Protein AF-A0A1K9YV71-F1 (afdb_monomer)

pLDDT: mean 87.05, std 10.03, range [51.41, 95.31]

Solvent-accessible surface area (backbone atoms only — not comparable to full-atom values): 3050 Å² total; per-residue (Å²): 132,88,49,61,60,74,94,82,39,77,63,80,61,90,93,48,84,78,65,56,73,59,54,51,50,55,50,49,50,65,76,38,32,90,78,47,68,84,47,90,80,83,79,123

Mean predicted aligned error: 4.91 Å

Sequence (44 aa):
MLEFQGNRAIVLNLSEPIPEPVIKYCLELGLTYQQ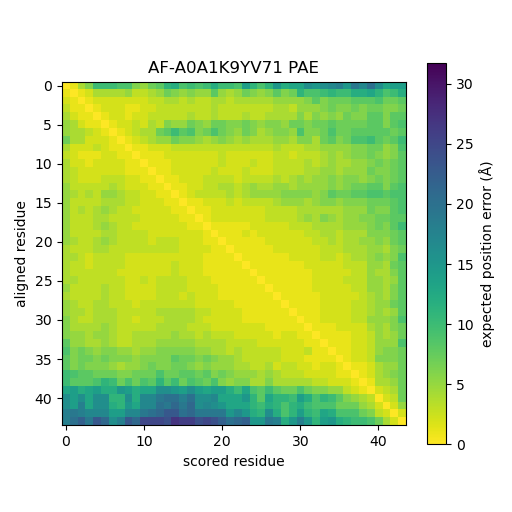RKHLPLLGA

Radius of gyration: 12.51 Å; Cα 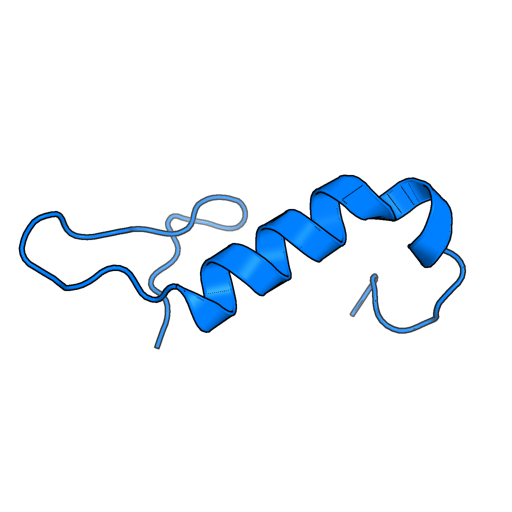contacts (8 Å, |Δi|>4): 14; chains: 1; bounding box: 26×21×27 Å

Organism: NCBI:txid80854

Secondary structure (DSSP, 8-state):
--EEETTTEEE--TTS---HHHHHHHHHHHHTHHHHTTSTTS--

Foldseek 3Di:
DWDDDPDPDTDDDPVDDDPVVVVVVVVCCVVCVVVCVVPPPPPD

Structure (mmCIF, N/CA/C/O backbone):
data_AF-A0A1K9YV71-F1
#
_entry.id   AF-A0A1K9YV71-F1
#
loop_
_atom_site.group_PDB
_atom_site.id
_atom_site.type_symbol
_atom_site.label_atom_id
_atom_site.label_alt_id
_atom_site.label_comp_id
_atom_site.label_asym_id
_atom_site.label_entity_id
_atom_site.label_seq_id
_atom_site.pdbx_PDB_ins_code
_atom_site.Cartn_x
_atom_site.Cartn_y
_atom_site.Cartn_z
_atom_site.occupancy
_atom_site.B_iso_or_equiv
_atom_site.auth_seq_id
_atom_site.auth_comp_id
_atom_site.auth_asym_id
_atom_site.auth_atom_id
_atom_site.pdbx_PDB_model_num
ATOM 1 N N . MET A 1 1 ? -5.438 -8.545 10.579 1.00 63.53 1 MET A N 1
ATOM 2 C CA . MET A 1 1 ? -5.701 -9.029 9.204 1.00 63.53 1 MET A CA 1
ATOM 3 C C . MET A 1 1 ? -6.173 -7.821 8.409 1.00 63.53 1 MET A C 1
ATOM 5 O O . MET A 1 1 ? -6.906 -7.037 8.992 1.00 63.53 1 MET A O 1
ATOM 9 N N . LEU A 1 2 ? -5.689 -7.589 7.183 1.00 80.38 2 LEU A N 1
ATOM 10 C CA . LEU A 1 2 ? -6.160 -6.449 6.382 1.00 80.38 2 LEU A CA 1
ATOM 11 C C . LEU A 1 2 ? -7.520 -6.774 5.768 1.00 80.38 2 LEU A C 1
ATOM 13 O O . LEU A 1 2 ? -7.711 -7.880 5.259 1.00 80.38 2 LEU A O 1
ATOM 17 N N . GLU A 1 3 ? -8.428 -5.806 5.794 1.00 89.25 3 GLU A N 1
ATOM 18 C CA . GLU A 1 3 ? -9.694 -5.888 5.078 1.00 89.25 3 GLU A CA 1
ATOM 19 C C . GLU A 1 3 ? -9.531 -5.324 3.668 1.00 89.25 3 GLU A C 1
ATOM 21 O O . GLU A 1 3 ? -8.911 -4.276 3.465 1.00 89.25 3 GLU A O 1
ATOM 26 N N . PHE A 1 4 ? -10.088 -6.027 2.683 1.00 90.25 4 PHE A N 1
ATOM 27 C CA . PHE A 1 4 ? -10.004 -5.639 1.281 1.00 90.25 4 PHE A CA 1
ATOM 28 C C . PHE A 1 4 ? -11.396 -5.429 0.699 1.00 90.25 4 PHE A C 1
ATOM 30 O O . PHE A 1 4 ? -12.282 -6.272 0.840 1.00 90.25 4 PHE A O 1
ATOM 37 N N . GLN A 1 5 ? -11.575 -4.314 -0.006 1.00 93.50 5 GLN A N 1
ATOM 38 C CA . GLN A 1 5 ? -12.764 -4.072 -0.810 1.00 93.50 5 GLN A CA 1
ATOM 39 C C . GLN A 1 5 ? -12.487 -4.545 -2.241 1.00 93.50 5 GLN A C 1
ATOM 41 O O . GLN A 1 5 ? -11.871 -3.852 -3.058 1.00 93.50 5 GLN A O 1
ATOM 46 N N . GLY A 1 6 ? -12.919 -5.772 -2.532 1.00 88.69 6 GLY A N 1
ATOM 47 C CA . GLY A 1 6 ? -12.559 -6.462 -3.769 1.00 88.69 6 GLY A CA 1
ATOM 48 C C . GLY A 1 6 ? -11.050 -6.718 -3.852 1.00 88.69 6 GLY A C 1
ATOM 49 O O . GLY A 1 6 ? -10.403 -6.974 -2.843 1.00 88.69 6 GLY A O 1
ATOM 50 N N . ASN A 1 7 ? -10.479 -6.621 -5.057 1.00 86.56 7 ASN A N 1
ATOM 51 C CA . ASN A 1 7 ? -9.088 -7.033 -5.312 1.00 86.56 7 ASN A CA 1
ATOM 52 C C . ASN A 1 7 ? -8.085 -5.866 -5.389 1.00 86.56 7 ASN A C 1
ATOM 54 O O . ASN A 1 7 ? -6.928 -6.086 -5.737 1.00 86.56 7 ASN A O 1
ATOM 58 N N . ARG A 1 8 ? -8.521 -4.612 -5.176 1.00 86.75 8 ARG A N 1
ATOM 59 C CA . ARG A 1 8 ? -7.695 -3.414 -5.460 1.00 86.75 8 ARG A CA 1
ATOM 60 C C . ARG A 1 8 ? -7.721 -2.322 -4.387 1.00 86.75 8 ARG A C 1
ATOM 62 O O . ARG A 1 8 ? -7.077 -1.296 -4.584 1.00 86.75 8 ARG A O 1
ATOM 69 N N . ALA A 1 9 ? -8.444 -2.507 -3.285 1.00 92.06 9 ALA A N 1
ATOM 70 C CA . ALA A 1 9 ? -8.546 -1.505 -2.227 1.00 92.06 9 ALA A CA 1
ATOM 71 C C . ALA A 1 9 ? -8.366 -2.141 -0.847 1.00 92.06 9 ALA A C 1
ATOM 73 O O . ALA A 1 9 ? -8.972 -3.171 -0.558 1.00 92.06 9 ALA A O 1
ATOM 74 N N . ILE A 1 10 ? -7.540 -1.509 -0.014 1.00 92.12 10 ILE A N 1
ATOM 75 C CA . ILE A 1 10 ? -7.372 -1.834 1.406 1.00 92.12 10 ILE A CA 1
ATOM 76 C C . ILE A 1 10 ? -8.290 -0.898 2.190 1.00 92.12 10 ILE A C 1
ATOM 78 O O . ILE A 1 10 ? -8.238 0.317 1.989 1.00 92.12 10 ILE A O 1
ATOM 82 N N . VAL A 1 11 ? -9.123 -1.452 3.065 1.00 92.88 11 VAL A N 1
ATOM 83 C CA . VAL A 1 11 ? -10.009 -0.674 3.935 1.00 92.88 11 VAL A CA 1
ATOM 84 C C . VAL A 1 11 ? -9.237 -0.265 5.187 1.00 92.88 11 VAL A C 1
ATOM 86 O O . VAL A 1 11 ? -8.601 -1.094 5.835 1.00 92.88 11 VAL A O 1
ATOM 89 N N . LEU A 1 12 ? -9.279 1.029 5.510 1.00 92.88 12 LEU A N 1
ATOM 90 C CA . LEU A 1 12 ? -8.684 1.606 6.713 1.00 92.88 12 LEU A CA 1
ATOM 91 C C . LEU A 1 12 ? -9.781 2.306 7.512 1.00 92.88 12 LEU A C 1
ATOM 93 O O . LEU A 1 12 ? -10.368 3.283 7.044 1.00 92.88 12 LEU A O 1
ATOM 97 N N . ASN A 1 13 ? -10.058 1.804 8.713 1.00 91.44 13 ASN A N 1
ATOM 98 C CA . ASN A 1 13 ? -11.058 2.383 9.600 1.00 91.44 13 ASN A CA 1
ATOM 99 C C . ASN A 1 13 ? -10.484 3.602 10.328 1.00 91.44 13 ASN A C 1
ATOM 101 O O . ASN A 1 13 ? -9.423 3.525 10.936 1.00 91.44 13 ASN A O 1
ATOM 105 N N . LEU A 1 14 ? -11.215 4.720 10.332 1.00 92.31 14 LEU A N 1
ATOM 106 C CA . LEU A 1 14 ? -10.790 5.950 11.023 1.00 92.31 14 LEU A CA 1
ATOM 107 C C . LEU A 1 14 ? -10.756 5.808 12.552 1.00 92.31 14 LEU A C 1
ATOM 109 O O . LEU A 1 14 ? -10.105 6.594 13.234 1.00 92.31 14 LEU A O 1
ATOM 113 N N . SER A 1 15 ? -11.482 4.828 13.088 1.00 94.88 15 SER A N 1
ATOM 114 C CA . SER A 1 15 ? -11.520 4.521 14.520 1.00 94.88 15 SER A CA 1
ATOM 115 C C . SER A 1 15 ? -10.369 3.622 14.975 1.00 94.88 15 SER A C 1
ATOM 117 O O . SER A 1 15 ? -10.220 3.397 16.173 1.00 94.88 15 SER A O 1
ATOM 119 N N . GLU A 1 16 ? -9.569 3.102 14.044 1.00 91.88 16 GLU A N 1
ATOM 120 C CA . GLU A 1 16 ? -8.482 2.169 14.321 1.00 91.88 16 GLU A CA 1
ATOM 121 C C . GLU A 1 16 ? -7.123 2.810 14.005 1.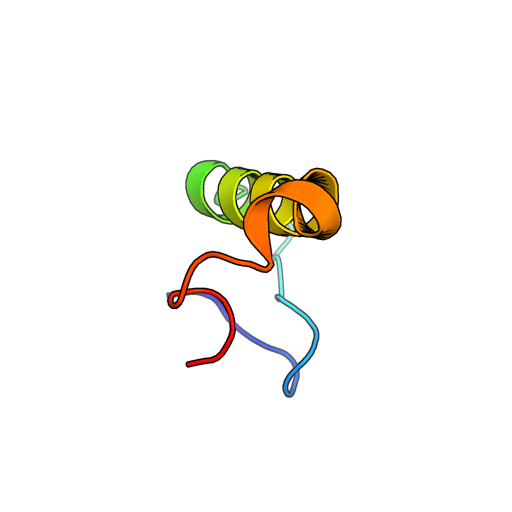00 91.88 16 GLU A C 1
ATOM 123 O O . GLU A 1 16 ? -7.018 3.656 13.111 1.00 91.88 16 GLU A O 1
ATOM 128 N N . PRO A 1 17 ? -6.055 2.434 14.728 1.00 91.69 17 PRO A N 1
ATOM 129 C CA . PRO A 1 17 ? -4.715 2.901 14.403 1.00 91.69 17 PRO A CA 1
ATOM 130 C C . PRO A 1 17 ? -4.292 2.412 13.013 1.00 91.69 17 PRO A C 1
ATOM 132 O O . PRO A 1 17 ? -4.553 1.271 12.625 1.00 91.69 17 PRO A O 1
ATOM 135 N N . ILE A 1 18 ? -3.582 3.267 12.274 1.00 91.19 18 ILE A N 1
ATOM 136 C CA . ILE A 1 18 ? -3.086 2.924 10.940 1.00 91.19 18 ILE A CA 1
ATOM 137 C C . ILE A 1 18 ? -2.052 1.789 11.059 1.00 91.19 18 ILE A C 1
ATOM 139 O O . ILE A 1 18 ? -1.095 1.912 11.828 1.00 91.19 18 ILE A 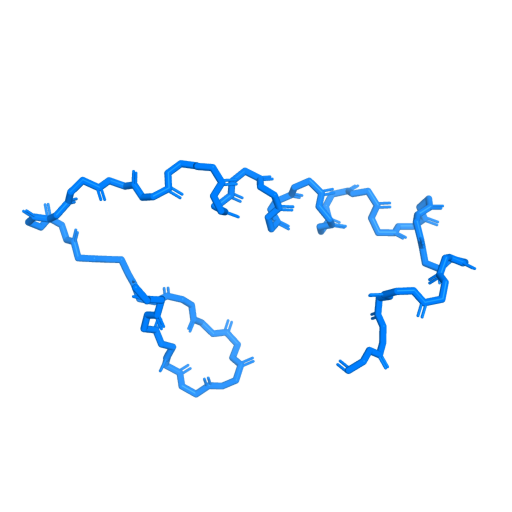O 1
ATOM 143 N N . PRO A 1 19 ? -2.171 0.702 10.273 1.00 91.25 19 PRO A N 1
ATOM 144 C CA . PRO A 1 19 ? -1.175 -0.363 10.229 1.00 91.25 19 PRO A CA 1
ATOM 145 C C . PRO A 1 19 ? 0.047 0.070 9.399 1.00 91.25 19 PRO A C 1
ATOM 147 O O . PRO A 1 19 ? 0.295 -0.433 8.300 1.00 91.25 19 PRO A O 1
ATOM 150 N N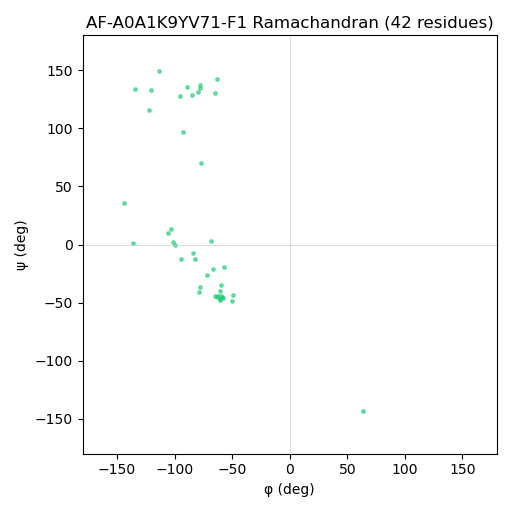 . GLU A 1 20 ? 0.825 1.013 9.935 1.00 93.38 20 GLU A N 1
ATOM 151 C CA . GLU A 1 20 ? 1.974 1.636 9.265 1.00 93.38 20 GLU A CA 1
ATOM 152 C C . GLU A 1 20 ? 2.960 0.647 8.620 1.00 93.38 20 GLU A C 1
ATOM 154 O O . GLU A 1 20 ? 3.349 0.895 7.476 1.00 93.38 20 GLU A O 1
ATOM 159 N N . PRO A 1 21 ? 3.353 -0.480 9.259 1.00 92.25 21 PRO A N 1
ATOM 160 C CA . PRO A 1 21 ? 4.345 -1.383 8.674 1.00 92.25 21 PRO A CA 1
ATOM 161 C C . PRO A 1 21 ? 3.902 -1.954 7.326 1.00 92.25 21 PRO A C 1
ATOM 163 O O . PRO A 1 21 ? 4.696 -2.039 6.389 1.00 92.25 21 PRO A O 1
ATOM 166 N N . VAL A 1 22 ? 2.620 -2.311 7.213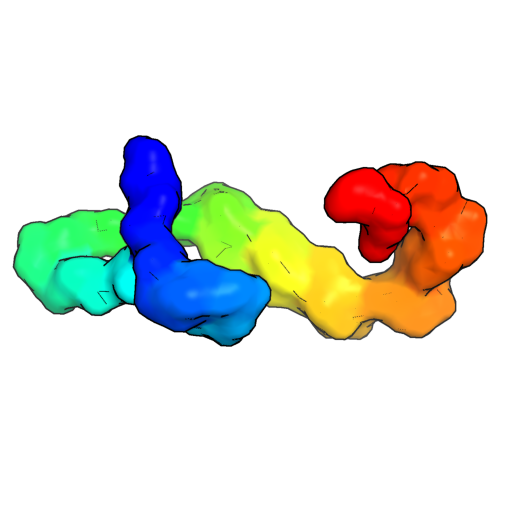 1.00 89.62 22 VAL A N 1
ATOM 167 C CA . VAL A 1 22 ? 2.081 -2.935 6.002 1.00 89.62 22 VAL A CA 1
ATOM 168 C C . VAL A 1 22 ? 1.828 -1.888 4.925 1.00 89.62 22 VAL A C 1
ATOM 170 O O . VAL A 1 22 ? 2.191 -2.103 3.772 1.00 89.62 22 VAL A O 1
ATOM 173 N N . ILE A 1 23 ? 1.295 -0.721 5.296 1.00 92.19 23 ILE A N 1
ATOM 174 C CA . ILE A 1 23 ? 1.085 0.381 4.348 1.00 92.19 23 ILE A CA 1
ATOM 175 C C . ILE A 1 23 ? 2.414 0.865 3.770 1.00 92.19 23 ILE A C 1
ATOM 177 O O . ILE A 1 23 ? 2.535 1.016 2.554 1.00 92.19 23 ILE A O 1
ATOM 181 N N . LYS A 1 24 ? 3.439 1.033 4.611 1.00 94.00 24 LYS A N 1
ATOM 182 C CA . LYS A 1 24 ? 4.787 1.392 4.162 1.00 94.00 24 LYS A CA 1
ATOM 183 C C . LYS A 1 24 ? 5.332 0.370 3.169 1.00 94.00 24 LYS A C 1
ATOM 185 O O . LYS A 1 24 ? 5.838 0.766 2.125 1.00 94.00 24 LYS A O 1
ATOM 190 N N . TYR A 1 25 ? 5.185 -0.921 3.462 1.00 90.56 25 TYR A N 1
ATOM 191 C CA . TYR A 1 25 ? 5.621 -1.987 2.564 1.00 90.56 25 TYR A CA 1
ATOM 192 C C . TYR A 1 25 ? 4.902 -1.936 1.207 1.00 90.56 25 TYR A C 1
ATOM 194 O O . TYR A 1 25 ? 5.556 -1.959 0.164 1.00 90.56 25 TYR A O 1
ATOM 202 N N . CYS A 1 26 ? 3.572 -1.792 1.195 1.00 90.44 26 CYS A N 1
ATOM 203 C CA . CYS A 1 26 ? 2.792 -1.670 -0.040 1.00 90.44 26 CYS A CA 1
ATOM 204 C C . CYS A 1 26 ? 3.224 -0.460 -0.881 1.00 90.44 26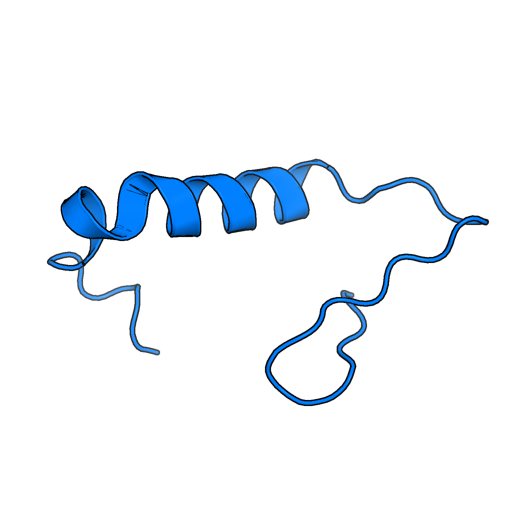 CYS A C 1
ATOM 206 O O . CYS A 1 26 ? 3.404 -0.578 -2.095 1.00 90.44 26 CYS A O 1
ATOM 208 N N . LEU A 1 27 ? 3.421 0.695 -0.238 1.00 93.12 27 LEU A N 1
ATOM 209 C CA . LEU A 1 27 ? 3.888 1.908 -0.907 1.00 93.12 27 LEU A CA 1
ATOM 210 C C . LEU A 1 27 ? 5.302 1.734 -1.459 1.00 93.12 27 LEU A C 1
ATOM 212 O O . LEU A 1 27 ? 5.558 2.088 -2.605 1.00 93.12 27 LEU A O 1
ATOM 216 N N . GLU A 1 28 ? 6.213 1.149 -0.686 1.00 93.81 28 GLU A N 1
ATOM 217 C CA . GLU A 1 28 ? 7.578 0.880 -1.127 1.00 93.81 28 GLU A CA 1
ATOM 218 C C . GLU A 1 28 ? 7.594 -0.017 -2.368 1.00 93.81 28 GLU A C 1
ATOM 220 O O . GLU A 1 28 ? 8.288 0.292 -3.338 1.00 93.81 28 GLU A O 1
ATOM 225 N N . LEU A 1 29 ? 6.793 -1.086 -2.386 1.00 90.00 29 LEU A N 1
ATOM 226 C CA . LEU A 1 29 ? 6.659 -1.959 -3.551 1.00 90.00 29 LEU A CA 1
ATOM 227 C C . LEU A 1 29 ? 6.129 -1.218 -4.782 1.00 90.00 29 LEU A C 1
ATOM 229 O O . LEU A 1 29 ? 6.706 -1.353 -5.860 1.00 90.00 29 LEU A O 1
ATOM 233 N N . GLY A 1 30 ? 5.069 -0.419 -4.631 1.00 90.12 30 GLY A N 1
ATOM 234 C CA . GLY A 1 30 ? 4.500 0.355 -5.737 1.00 90.12 30 GLY A CA 1
ATOM 235 C C . GLY A 1 30 ? 5.477 1.396 -6.289 1.00 90.12 30 GLY A C 1
ATOM 236 O O . GLY A 1 30 ? 5.676 1.489 -7.499 1.00 90.12 30 GLY A O 1
ATOM 237 N N . LEU A 1 31 ? 6.149 2.133 -5.402 1.00 95.31 31 LEU A N 1
ATOM 238 C CA . LEU A 1 31 ? 7.093 3.194 -5.768 1.00 95.31 31 LEU A CA 1
ATOM 239 C C . LEU A 1 31 ? 8.405 2.656 -6.352 1.00 95.31 31 LEU A C 1
ATOM 241 O O . LEU A 1 31 ? 9.057 3.337 -7.142 1.00 95.31 31 LEU A O 1
ATOM 245 N N . THR A 1 32 ? 8.798 1.433 -5.996 1.00 93.88 32 THR A N 1
ATOM 246 C CA . THR A 1 32 ? 10.025 0.792 -6.499 1.00 93.88 32 THR A CA 1
ATOM 247 C C . THR A 1 32 ? 9.757 -0.297 -7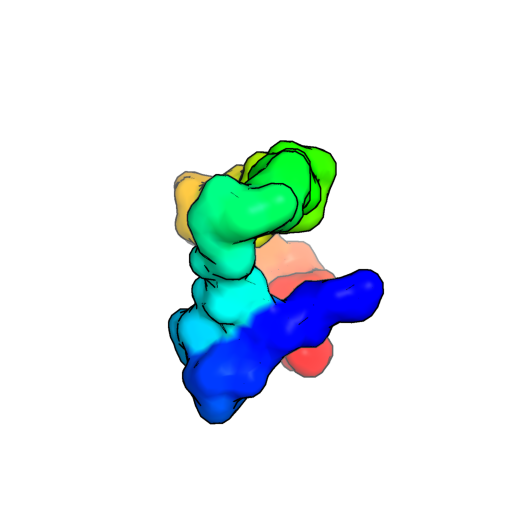.535 1.00 93.88 32 THR A C 1
ATOM 249 O O . THR A 1 32 ? 10.689 -0.995 -7.941 1.00 93.88 32 THR A O 1
ATOM 252 N N . TYR A 1 33 ? 8.519 -0.416 -8.029 1.00 90.88 33 TYR A N 1
ATOM 253 C CA . TYR A 1 33 ? 8.100 -1.483 -8.939 1.00 90.88 33 TYR A CA 1
ATOM 254 C C . TYR A 1 33 ? 9.036 -1.646 -10.141 1.00 90.88 33 TYR A C 1
ATOM 256 O O . TYR A 1 33 ? 9.504 -2.747 -10.407 1.00 90.88 33 TYR A O 1
ATOM 264 N N . GLN A 1 34 ? 9.396 -0.560 -10.832 1.00 89.88 34 GLN A N 1
ATOM 265 C CA . GLN A 1 34 ? 10.261 -0.633 -12.019 1.00 89.88 34 GLN A CA 1
ATOM 266 C C . GLN A 1 34 ? 11.636 -1.247 -11.719 1.00 89.88 34 GLN A C 1
ATOM 268 O O . GLN A 1 34 ? 12.190 -1.958 -12.557 1.00 89.88 34 GLN A O 1
ATOM 273 N N . GLN A 1 35 ? 12.169 -0.987 -10.524 1.00 90.75 35 GLN A N 1
ATOM 274 C CA . GLN A 1 35 ? 13.432 -1.554 -10.065 1.00 90.75 35 GLN A CA 1
ATOM 275 C C . GLN A 1 35 ? 13.247 -2.999 -9.613 1.00 90.75 35 GLN A C 1
ATOM 277 O O . GLN A 1 35 ? 14.120 -3.814 -9.859 1.00 90.75 35 GLN A O 1
ATOM 282 N N . ARG A 1 36 ? 12.118 -3.342 -8.983 1.00 88.62 36 ARG A N 1
ATOM 283 C CA . ARG A 1 36 ? 11.888 -4.654 -8.360 1.00 88.62 36 ARG A CA 1
ATOM 284 C C . ARG A 1 36 ? 11.165 -5.673 -9.242 1.00 88.62 36 ARG A C 1
ATOM 286 O O . ARG A 1 36 ? 11.205 -6.848 -8.911 1.00 88.62 36 ARG A O 1
ATOM 293 N N . LYS A 1 37 ? 10.569 -5.285 -10.375 1.00 86.38 37 LYS A N 1
ATOM 294 C CA . LYS A 1 37 ? 9.763 -6.155 -11.266 1.00 86.38 37 LYS A CA 1
ATOM 295 C C . LYS A 1 37 ? 10.483 -7.398 -11.804 1.00 86.38 37 LYS A C 1
ATOM 297 O O . LYS A 1 37 ? 9.833 -8.313 -12.288 1.00 86.38 37 LYS A O 1
ATOM 302 N N . HIS A 1 38 ? 11.814 -7.400 -11.770 1.00 85.56 38 HIS A N 1
ATOM 303 C CA . HIS A 1 38 ? 12.648 -8.533 -12.173 1.00 85.56 38 HIS A CA 1
ATOM 304 C C . HIS A 1 38 ? 12.790 -9.589 -11.063 1.00 85.56 38 HIS A C 1
ATOM 306 O O . HIS A 1 38 ? 13.275 -10.687 -11.321 1.00 85.56 38 HIS A O 1
ATOM 312 N N . LEU A 1 39 ? 12.390 -9.262 -9.830 1.00 85.25 39 LEU A N 1
ATOM 313 C CA . LEU A 1 39 ? 12.392 -10.192 -8.712 1.00 85.25 39 LEU A CA 1
ATOM 314 C C . LEU A 1 39 ? 11.172 -11.123 -8.824 1.00 85.25 39 LEU A C 1
ATOM 316 O O . LEU A 1 39 ? 10.057 -10.640 -9.029 1.00 85.25 39 LEU A O 1
ATOM 320 N N . PRO A 1 40 ? 11.342 -12.441 -8.618 1.00 77.50 40 PRO A N 1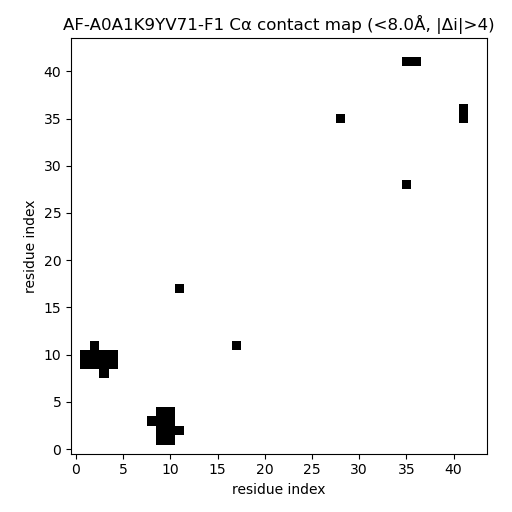
ATOM 321 C CA . PRO A 1 40 ? 10.297 -13.452 -8.826 1.00 77.50 40 PRO A CA 1
ATOM 322 C C . PRO A 1 40 ? 9.132 -13.385 -7.819 1.00 77.50 40 PRO A C 1
ATOM 324 O O . PRO A 1 40 ? 8.235 -14.217 -7.855 1.00 77.50 40 PRO A O 1
ATOM 327 N N . LEU A 1 41 ? 9.140 -12.412 -6.906 1.00 67.94 41 LEU A N 1
ATOM 328 C CA . LEU A 1 41 ? 8.233 -12.324 -5.759 1.00 67.94 41 LEU A CA 1
ATOM 329 C C . LEU A 1 41 ? 7.052 -11.359 -5.970 1.00 67.94 41 LEU A C 1
ATOM 331 O O . LEU A 1 41 ? 6.241 -11.199 -5.067 1.00 67.94 41 LEU A O 1
ATOM 335 N N . LEU A 1 42 ? 6.951 -10.695 -7.128 1.00 66.56 42 LEU A N 1
ATOM 336 C CA . LEU A 1 42 ? 5.935 -9.658 -7.392 1.00 66.56 42 LEU A CA 1
ATOM 337 C C . LEU A 1 42 ? 4.758 -10.119 -8.270 1.00 66.56 42 LEU A C 1
ATOM 339 O O . LEU A 1 42 ? 3.998 -9.281 -8.751 1.00 66.56 42 LEU A O 1
ATOM 343 N N . GLY A 1 43 ? 4.606 -11.427 -8.488 1.00 57.38 43 GLY A N 1
ATOM 344 C CA . GLY A 1 43 ? 3.552 -12.003 -9.334 1.00 57.38 43 GLY A CA 1
ATOM 345 C C . GLY A 1 43 ? 3.007 -13.338 -8.827 1.00 57.38 43 GLY A C 1
ATOM 346 O O . GLY A 1 43 ? 2.738 -14.212 -9.648 1.00 57.38 43 GLY A O 1
ATOM 347 N N . ALA A 1 44 ? 2.918 -13.506 -7.504 1.00 51.41 44 ALA A N 1
ATOM 348 C CA . ALA A 1 44 ? 2.256 -14.649 -6.870 1.00 51.41 44 ALA A CA 1
ATOM 349 C C . ALA A 1 44 ? 0.749 -14.405 -6.712 1.00 51.41 44 ALA A C 1
ATOM 351 O O . ALA A 1 44 ? 0.376 -13.242 -6.425 1.00 51.41 44 ALA A O 1
#